Protein AF-A0A318DTI9-F1 (afdb_monomer)

Secondary structure (DSSP, 8-state):
-HHHHHHHHTSHHHHHHHHHHHHHHHHHHH-GGGGSHHHHHHHHHHHHHHHHHHHHHHHHHHTT---THHHHHHHHHHHHHHHHHHHH---HHHHHHHHHHHTHHHHHHH-

Mean predicted aligned error: 8.24 Å

pLDDT: mean 86.41, std 9.1, range [56.34, 96.56]

Sequence (111 aa):
MKTFLKRFIKQKEFSIFTILIIVAVIITMQNSVFISPSNLIDILRSNSIMGIIAFGMLLVIITGGIDVSVGAMTAMVTVIIGSYMARFGGNLLTVFLLASLSGTPLYKKIR

Radius of gyration: 20.22 Å; Cα contacts (8 Å, |Δi|>4): 45; chains: 1; bounding box: 52×41×36 Å

Structure (mmCIF, N/CA/C/O backbone):
data_AF-A0A318DTI9-F1
#
_entry.id   AF-A0A318DTI9-F1
#
loop_
_atom_site.group_PDB
_atom_site.id
_atom_site.type_symbol
_atom_site.label_atom_id
_atom_site.label_alt_id
_atom_site.label_comp_id
_atom_site.label_asym_id
_atom_site.label_entity_id
_atom_site.label_seq_id
_atom_site.pdbx_PDB_ins_code
_atom_site.Cartn_x
_atom_site.Cartn_y
_atom_site.Cartn_z
_atom_site.occupancy
_atom_site.B_iso_or_equiv
_atom_site.auth_seq_id
_atom_site.auth_comp_id
_atom_site.auth_asym_id
_atom_site.auth_atom_id
_atom_site.pdbx_PDB_model_num
ATOM 1 N N . MET A 1 1 ? -30.763 15.499 18.011 1.00 56.34 1 MET A N 1
ATOM 2 C CA . MET A 1 1 ? -29.871 15.754 16.851 1.00 56.34 1 MET A CA 1
ATOM 3 C C . MET A 1 1 ? -28.543 16.427 17.232 1.00 56.34 1 MET A C 1
ATOM 5 O O . MET A 1 1 ? -27.497 15.831 17.012 1.00 56.34 1 MET A O 1
ATOM 9 N N . LYS A 1 2 ? -28.542 17.625 17.850 1.00 57.53 2 LYS A N 1
ATOM 10 C CA . LYS A 1 2 ? -27.308 18.396 18.150 1.00 57.53 2 LYS A CA 1
ATOM 11 C C . LYS A 1 2 ? -26.307 17.676 19.077 1.00 57.53 2 LYS A C 1
ATOM 13 O O . LYS A 1 2 ? -25.101 17.848 18.929 1.00 57.53 2 LYS A O 1
ATOM 18 N N . THR A 1 3 ? -26.787 16.844 19.999 1.00 65.69 3 THR A N 1
ATOM 19 C CA . THR A 1 3 ? -25.957 16.067 20.942 1.00 65.69 3 THR A CA 1
ATOM 20 C C . THR A 1 3 ? -25.202 14.920 20.266 1.00 65.69 3 THR A C 1
ATOM 22 O O . THR A 1 3 ? -24.059 14.649 20.618 1.00 65.69 3 THR A O 1
ATOM 25 N N . PHE A 1 4 ? -25.809 14.288 19.258 1.00 69.56 4 PHE A N 1
ATOM 26 C CA . PHE A 1 4 ? -25.194 13.194 18.499 1.00 69.56 4 PHE A CA 1
ATOM 27 C C . PHE A 1 4 ? -24.073 13.718 17.591 1.00 69.56 4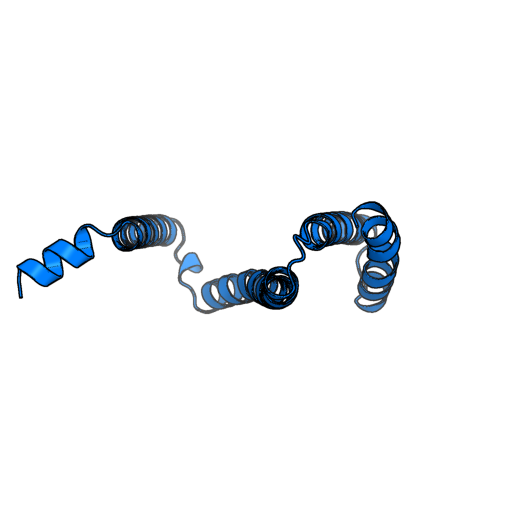 PHE A C 1
ATOM 29 O O . PHE A 1 4 ? -22.982 13.155 17.570 1.00 69.56 4 PHE A O 1
ATOM 36 N N . LEU A 1 5 ? -24.305 14.869 16.944 1.00 71.56 5 LEU A N 1
ATOM 37 C CA . LEU A 1 5 ? -23.310 15.569 16.125 1.00 71.56 5 LEU A CA 1
ATOM 38 C C . LEU A 1 5 ? -22.094 16.014 16.955 1.00 71.56 5 LEU A C 1
ATOM 40 O O . LEU A 1 5 ? -20.955 15.762 16.578 1.00 71.56 5 LEU A O 1
ATOM 44 N N . LYS A 1 6 ? -22.327 16.602 18.139 1.00 69.38 6 LYS A N 1
ATOM 45 C CA . LYS A 1 6 ? -21.248 16.987 19.069 1.00 69.38 6 LYS A CA 1
ATOM 46 C C . LYS A 1 6 ? -20.428 15.789 19.557 1.00 69.38 6 LYS A C 1
ATOM 48 O O . LYS A 1 6 ? -19.235 15.939 19.803 1.00 69.38 6 LYS A O 1
ATOM 53 N N . ARG A 1 7 ? -21.051 14.614 19.699 1.00 70.81 7 ARG A N 1
ATOM 54 C CA . ARG A 1 7 ? -20.361 13.376 20.089 1.00 70.81 7 ARG A CA 1
ATOM 55 C C . ARG A 1 7 ? -19.502 12.820 18.953 1.00 70.81 7 ARG A C 1
ATOM 57 O O . ARG A 1 7 ? -18.397 12.370 19.222 1.00 70.81 7 ARG A O 1
ATOM 64 N N . PHE A 1 8 ? -19.980 12.904 17.713 1.00 70.50 8 PHE A N 1
ATOM 65 C CA . PHE A 1 8 ? -19.217 12.522 16.520 1.00 70.50 8 PHE A CA 1
ATOM 66 C C . PHE A 1 8 ? -17.981 13.408 16.320 1.00 70.50 8 PHE A C 1
ATOM 68 O O . PHE A 1 8 ? -16.882 12.898 16.140 1.00 70.50 8 PHE A O 1
ATOM 75 N N . ILE A 1 9 ? -18.140 14.728 16.458 1.00 76.44 9 ILE A N 1
ATOM 76 C CA . ILE A 1 9 ? -17.054 15.706 16.277 1.00 76.44 9 ILE A CA 1
ATOM 77 C C . ILE A 1 9 ? -15.962 15.581 17.356 1.00 76.44 9 ILE A C 1
ATOM 79 O O . ILE A 1 9 ? -14.807 15.910 17.107 1.00 76.44 9 ILE A O 1
ATOM 83 N N . LYS A 1 10 ? -16.299 15.082 18.555 1.00 79.94 10 LYS A N 1
ATOM 84 C CA . LYS A 1 10 ? -15.330 14.855 19.643 1.00 79.94 10 LYS A CA 1
ATOM 85 C C . LYS A 1 10 ? -14.487 13.583 19.484 1.00 79.94 10 LYS A C 1
ATOM 87 O O . LYS A 1 10 ? -13.587 13.371 20.296 1.00 79.94 10 LYS A O 1
ATOM 92 N N . GLN A 1 11 ? -14.771 12.725 18.506 1.00 87.81 11 GLN A N 1
ATOM 93 C CA . GLN A 1 11 ? -13.986 11.509 18.307 1.00 87.81 11 GLN A CA 1
ATOM 94 C C . GLN A 1 11 ? -12.661 11.817 17.607 1.00 87.81 11 GLN A C 1
ATOM 96 O O . GLN A 1 11 ? -12.615 12.612 16.669 1.00 87.81 11 GLN A O 1
ATOM 101 N N . LYS A 1 12 ? -11.584 11.141 18.027 1.00 85.94 12 LYS A N 1
ATOM 102 C CA . LYS A 1 12 ? -10.251 11.300 17.418 1.00 85.94 12 LYS A CA 1
ATOM 103 C C . LYS A 1 12 ? -10.266 10.991 15.918 1.00 85.94 12 LYS A C 1
ATOM 105 O O . LYS A 1 12 ? -9.584 11.661 15.151 1.00 85.94 12 LYS A O 1
ATOM 110 N N . GLU A 1 13 ? -11.086 10.028 15.506 1.00 89.12 13 GLU A N 1
ATOM 111 C CA . GLU A 1 13 ? -11.273 9.646 14.102 1.00 89.12 13 GLU A CA 1
ATOM 112 C C . GLU A 1 13 ? -11.782 10.811 13.251 1.00 89.12 13 GLU A C 1
ATOM 114 O O . GLU A 1 13 ? -11.280 11.041 12.154 1.00 89.12 13 GLU A O 1
ATOM 119 N N . PHE A 1 14 ? -12.715 11.607 13.783 1.00 89.06 14 PHE A N 1
ATOM 120 C CA . PHE A 1 14 ? -13.237 12.777 13.084 1.00 89.06 14 PHE A CA 1
ATOM 121 C C . PHE A 1 14 ? -12.161 13.855 12.910 1.00 89.06 14 PHE A C 1
ATOM 123 O O . PHE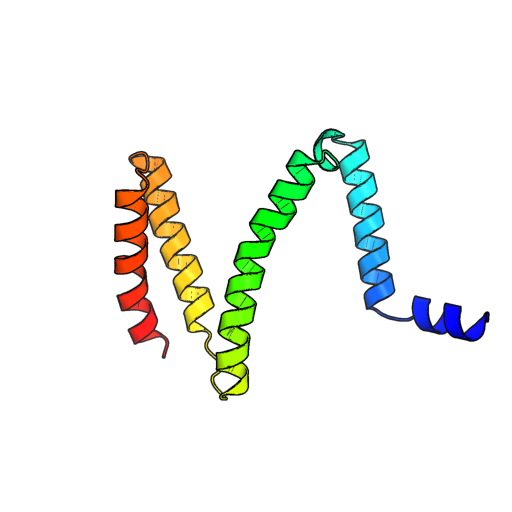 A 1 14 ? -12.066 14.471 11.848 1.00 89.06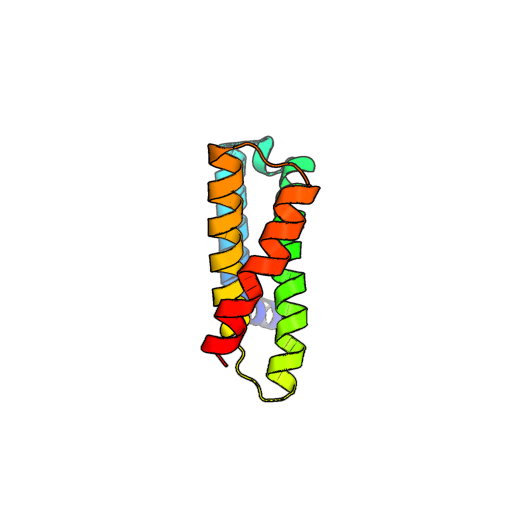 14 PHE A O 1
ATOM 130 N N . SER A 1 15 ? -11.307 14.059 13.920 1.00 89.56 15 SER A N 1
ATOM 131 C CA . SER A 1 15 ? -10.165 14.974 13.813 1.00 89.56 15 SER A CA 1
ATOM 132 C C . SER A 1 15 ? -9.161 14.513 12.754 1.00 89.56 15 SER A C 1
ATOM 134 O O . SER A 1 15 ? -8.743 15.321 11.930 1.00 89.56 15 SER A O 1
ATOM 136 N N . ILE A 1 16 ? -8.819 13.221 12.729 1.00 93.50 16 ILE A N 1
ATOM 137 C CA . ILE A 1 16 ? -7.907 12.648 11.726 1.00 93.50 16 ILE A CA 1
ATOM 138 C C . ILE A 1 16 ? -8.503 12.778 10.323 1.00 93.50 16 ILE A C 1
ATOM 140 O O . ILE A 1 16 ? -7.820 13.232 9.408 1.00 93.50 16 ILE A O 1
ATOM 144 N N . PHE A 1 17 ? -9.785 12.447 10.158 1.00 92.44 17 PHE A N 1
ATOM 145 C CA . PHE A 1 17 ? -10.481 12.584 8.882 1.00 92.44 17 PHE A CA 1
ATOM 146 C C . PHE A 1 17 ? -10.492 14.038 8.396 1.00 92.44 17 PHE A C 1
ATOM 148 O O . PHE A 1 17 ? -10.199 14.309 7.235 1.00 92.44 17 PHE A O 1
ATOM 155 N N . THR A 1 18 ? -10.749 14.988 9.297 1.00 93.00 18 THR A N 1
ATOM 156 C CA . THR A 1 18 ? -10.724 16.420 8.970 1.00 93.00 18 THR A CA 1
ATOM 157 C C . THR A 1 18 ? -9.337 16.858 8.495 1.00 93.00 18 THR A C 1
ATOM 159 O O . THR A 1 18 ? -9.227 17.533 7.474 1.00 93.00 18 THR A O 1
ATOM 162 N N . ILE A 1 19 ? -8.272 16.439 9.188 1.00 94.56 19 ILE A N 1
ATOM 163 C CA . ILE A 1 19 ? -6.887 16.734 8.788 1.00 94.56 19 ILE A CA 1
ATOM 164 C C . ILE A 1 19 ? -6.578 16.127 7.415 1.00 94.56 19 ILE A C 1
ATOM 166 O O . ILE A 1 19 ? -5.993 16.804 6.572 1.00 94.56 19 ILE A O 1
ATOM 170 N N . LEU A 1 20 ? -7.005 14.888 7.162 1.00 93.69 20 LEU A N 1
ATOM 171 C CA . LEU A 1 20 ? -6.808 14.215 5.879 1.00 93.69 20 LEU A CA 1
ATOM 172 C C . LEU A 1 20 ? -7.450 15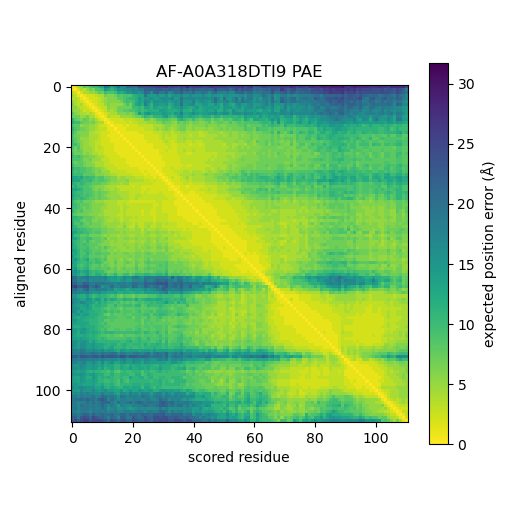.000 4.731 1.00 93.69 20 LEU A C 1
ATOM 174 O O . LEU A 1 20 ? -6.798 15.220 3.713 1.00 93.69 20 LEU A O 1
ATOM 178 N N . ILE A 1 21 ? -8.687 15.476 4.907 1.00 95.12 21 ILE A N 1
ATOM 179 C CA . ILE A 1 21 ? -9.371 16.305 3.905 1.00 95.12 21 ILE A CA 1
ATOM 180 C C . ILE A 1 21 ? -8.621 17.619 3.667 1.00 95.12 21 ILE A C 1
ATOM 182 O O . ILE A 1 21 ? -8.413 17.995 2.517 1.00 95.12 21 ILE A O 1
ATOM 186 N N . ILE A 1 22 ? -8.172 18.298 4.727 1.00 96.19 22 ILE A N 1
ATOM 187 C CA . ILE A 1 22 ? -7.411 19.551 4.601 1.00 96.19 22 ILE A CA 1
ATOM 188 C C . ILE A 1 22 ? -6.135 19.325 3.784 1.00 96.19 22 ILE A C 1
ATOM 190 O O . ILE A 1 22 ? -5.870 20.059 2.833 1.00 96.19 22 ILE A O 1
ATOM 194 N N . VAL A 1 23 ? -5.366 18.286 4.115 1.00 95.25 23 VAL A N 1
ATOM 195 C CA . VAL A 1 23 ? -4.131 17.947 3.398 1.00 95.25 23 VAL A CA 1
ATOM 196 C C . VAL A 1 23 ? -4.429 17.576 1.944 1.00 95.25 23 VAL A C 1
ATOM 198 O O . VAL A 1 23 ? -3.755 18.073 1.045 1.00 95.25 23 VAL A O 1
ATOM 201 N N . ALA A 1 24 ? -5.466 16.775 1.689 1.00 93.94 24 ALA A N 1
ATOM 202 C CA . ALA A 1 24 ? -5.873 16.405 0.336 1.00 93.94 24 ALA A CA 1
ATOM 203 C C . ALA A 1 24 ? -6.231 17.632 -0.519 1.00 93.94 24 ALA A C 1
ATOM 205 O O . ALA A 1 24 ? -5.812 17.715 -1.673 1.00 93.94 24 ALA A O 1
ATOM 206 N N . VAL A 1 25 ? -6.948 18.612 0.044 1.00 95.31 25 VAL A N 1
ATOM 207 C CA . VAL A 1 25 ? -7.280 19.870 -0.647 1.00 95.31 25 VAL A CA 1
ATOM 208 C C . VAL A 1 25 ? -6.016 20.669 -0.958 1.00 95.31 25 VAL A C 1
ATOM 210 O O . VAL A 1 25 ? -5.823 21.061 -2.106 1.00 95.31 25 VAL A O 1
ATOM 213 N N . ILE A 1 26 ? -5.129 20.862 0.023 1.00 96.56 26 ILE A N 1
ATOM 214 C CA . ILE A 1 26 ? -3.875 21.612 -0.165 1.00 96.56 26 ILE A CA 1
ATOM 215 C C . ILE A 1 26 ? -3.023 20.980 -1.273 1.00 96.56 26 ILE A C 1
ATOM 217 O O . ILE A 1 26 ? -2.530 21.689 -2.149 1.00 96.56 26 ILE A O 1
ATOM 221 N N . ILE A 1 27 ? -2.876 19.653 -1.268 1.00 94.25 27 ILE A N 1
ATOM 222 C CA . ILE A 1 27 ? -2.099 18.941 -2.289 1.00 94.25 27 ILE A CA 1
ATOM 223 C C . ILE A 1 27 ? -2.776 19.052 -3.659 1.00 94.25 27 ILE A C 1
ATOM 225 O O . ILE A 1 27 ? -2.094 19.304 -4.647 1.00 94.25 27 ILE A O 1
ATOM 229 N N . THR A 1 28 ? -4.106 18.939 -3.727 1.00 94.75 28 THR A N 1
ATOM 230 C CA . THR A 1 28 ? -4.856 19.091 -4.987 1.00 94.75 28 THR A CA 1
ATOM 231 C C . THR A 1 28 ? -4.685 20.488 -5.584 1.00 94.75 28 THR A C 1
ATOM 233 O O . THR A 1 28 ? -4.563 20.625 -6.799 1.00 94.75 28 THR A O 1
ATOM 236 N N . MET A 1 29 ? -4.635 21.529 -4.745 1.00 94.81 29 MET A N 1
ATOM 237 C CA . MET A 1 29 ? -4.386 22.903 -5.195 1.00 94.81 29 MET A CA 1
ATOM 238 C C . MET A 1 29 ? -2.981 23.085 -5.778 1.00 94.81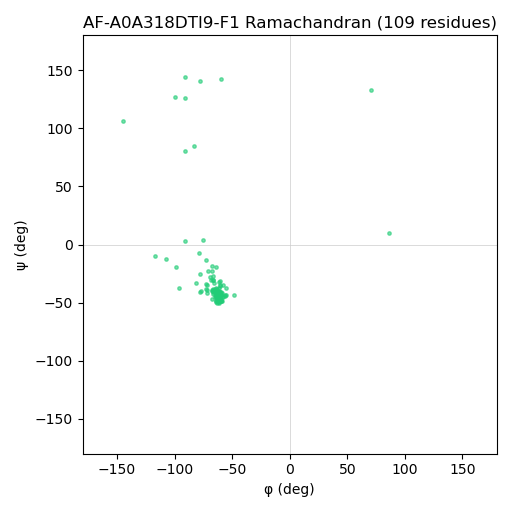 29 MET A C 1
ATOM 240 O O . MET A 1 29 ? -2.807 23.881 -6.696 1.00 94.81 29 MET A O 1
ATOM 244 N N . GLN A 1 30 ? -1.983 22.363 -5.261 1.00 95.31 30 GLN A N 1
ATOM 245 C CA . GLN A 1 30 ? -0.612 22.408 -5.779 1.00 95.31 30 GLN A CA 1
ATOM 246 C C . GLN A 1 30 ? -0.424 21.522 -7.015 1.00 95.31 30 GLN A C 1
ATOM 248 O O . GLN A 1 30 ? 0.363 21.851 -7.899 1.00 95.31 30 GLN A O 1
ATOM 253 N N . ASN A 1 31 ? -1.135 20.395 -7.084 1.00 92.75 31 ASN A N 1
ATOM 254 C CA . ASN A 1 31 ? -1.055 19.451 -8.184 1.00 92.75 31 ASN A CA 1
ATOM 255 C C . ASN A 1 31 ? -2.424 18.814 -8.460 1.00 92.75 31 ASN A C 1
ATOM 257 O O . ASN A 1 31 ? -2.869 17.912 -7.746 1.00 92.75 31 ASN A O 1
ATOM 261 N N . SER A 1 32 ? -3.060 19.228 -9.558 1.00 89.38 32 SER A N 1
ATOM 262 C CA . SER A 1 32 ? -4.360 18.704 -9.991 1.00 89.38 32 SER A CA 1
ATOM 263 C C . SER A 1 32 ? -4.331 17.214 -10.354 1.00 89.38 32 SER A C 1
ATOM 265 O O . SER A 1 32 ? -5.370 16.555 -10.313 1.00 89.38 32 SER A O 1
ATOM 267 N N . VAL A 1 33 ? -3.151 16.645 -10.639 1.00 92.00 33 VAL A N 1
ATOM 268 C CA . VAL A 1 33 ? -2.975 15.206 -10.895 1.00 92.00 33 VAL A CA 1
ATOM 269 C C . VAL A 1 33 ? -3.235 14.380 -9.633 1.00 92.00 33 VAL A C 1
ATOM 271 O O . VAL A 1 33 ? -3.616 13.217 -9.744 1.00 92.00 33 VAL A O 1
ATOM 274 N N . PHE A 1 34 ? -3.120 14.963 -8.434 1.00 92.3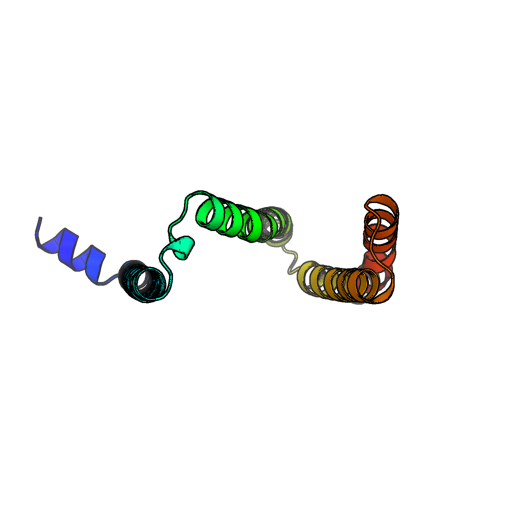1 34 PHE A N 1
ATOM 275 C CA . PHE A 1 34 ? -3.338 14.244 -7.176 1.00 92.31 34 PHE A CA 1
ATOM 276 C C . PHE A 1 34 ? -4.720 13.574 -7.097 1.00 92.31 34 PHE A C 1
ATOM 278 O O . PHE A 1 34 ? -4.816 12.412 -6.701 1.00 92.31 34 PHE A O 1
ATOM 285 N N . ILE A 1 35 ? -5.779 14.272 -7.516 1.00 94.12 35 ILE A N 1
ATOM 286 C CA . ILE A 1 35 ? -7.156 13.751 -7.487 1.00 94.12 35 ILE A CA 1
ATOM 287 C C . ILE A 1 35 ? -7.556 13.033 -8.785 1.00 94.12 35 ILE A C 1
ATOM 289 O O . ILE A 1 35 ? -8.699 12.601 -8.936 1.00 94.12 35 ILE A O 1
ATOM 293 N N . SER A 1 36 ? -6.632 12.898 -9.742 1.00 95.50 36 SER A N 1
ATOM 294 C CA . SER A 1 36 ? -6.911 12.156 -10.971 1.00 95.50 36 SER A CA 1
ATOM 295 C C . SER A 1 36 ? -7.280 10.699 -10.646 1.00 95.50 36 SER A C 1
ATOM 297 O O . SER A 1 36 ? -6.678 10.100 -9.748 1.00 95.50 36 SER A O 1
ATOM 299 N N . PRO A 1 37 ? -8.234 10.086 -11.373 1.00 93.75 37 PRO A N 1
ATOM 300 C CA . PRO A 1 37 ? -8.636 8.704 -11.120 1.00 93.75 37 PRO A CA 1
ATOM 301 C C . PRO A 1 37 ? -7.465 7.718 -11.165 1.00 93.75 37 PRO A C 1
ATOM 303 O O . PRO A 1 37 ? -7.409 6.804 -10.350 1.00 93.75 37 PRO A O 1
ATOM 306 N N . SER A 1 38 ? -6.502 7.926 -12.068 1.00 94.62 38 SER A N 1
ATOM 307 C CA . SER A 1 38 ? -5.284 7.117 -12.154 1.00 94.62 38 SER A CA 1
ATOM 308 C C . SER A 1 38 ? -4.454 7.202 -10.877 1.00 94.62 38 SER A C 1
ATOM 310 O O . SER A 1 38 ? -4.132 6.169 -10.300 1.00 94.62 38 SER A O 1
ATOM 312 N N . ASN A 1 39 ? -4.187 8.413 -10.379 1.00 93.75 39 ASN A N 1
ATOM 313 C CA . ASN A 1 39 ? -3.396 8.589 -9.164 1.00 93.75 39 ASN A CA 1
ATOM 314 C C . ASN A 1 39 ? -4.121 8.039 -7.927 1.00 93.75 39 ASN A C 1
ATOM 316 O O . ASN A 1 39 ? -3.500 7.405 -7.077 1.00 93.75 39 ASN A O 1
ATOM 320 N N . LEU A 1 40 ? -5.444 8.212 -7.838 1.00 93.69 40 LEU A N 1
ATOM 321 C CA . LEU A 1 40 ? -6.241 7.616 -6.762 1.00 93.69 40 LEU A CA 1
ATOM 322 C C . LEU A 1 40 ? -6.196 6.082 -6.804 1.00 93.69 40 LEU A C 1
ATOM 324 O O . LEU A 1 40 ? -6.011 5.447 -5.766 1.00 93.69 40 LEU A O 1
ATOM 328 N N . ILE A 1 41 ? -6.315 5.480 -7.991 1.00 95.81 41 ILE A N 1
ATOM 329 C CA . ILE A 1 41 ? -6.181 4.029 -8.172 1.00 95.81 41 ILE A CA 1
ATOM 330 C C . ILE A 1 41 ? -4.775 3.563 -7.792 1.00 95.81 41 ILE A C 1
ATOM 332 O O . ILE A 1 41 ? -4.643 2.533 -7.134 1.00 95.81 41 ILE A O 1
ATOM 336 N N . ASP A 1 42 ? -3.730 4.305 -8.152 1.00 94.19 42 ASP A N 1
ATOM 337 C CA . ASP A 1 42 ? -2.351 3.945 -7.823 1.00 94.19 42 ASP A CA 1
ATOM 338 C C . ASP A 1 42 ? -2.079 4.034 -6.314 1.00 94.19 42 ASP A C 1
ATOM 340 O O . ASP A 1 42 ? -1.471 3.123 -5.743 1.00 94.19 42 ASP A O 1
ATOM 344 N N . ILE A 1 43 ? -2.616 5.055 -5.633 1.00 92.81 43 ILE A N 1
ATOM 345 C CA . ILE A 1 43 ? -2.589 5.157 -4.166 1.00 92.81 43 ILE A CA 1
ATOM 346 C C . ILE A 1 43 ? -3.298 3.952 -3.540 1.00 92.81 43 ILE A C 1
ATOM 348 O O . ILE A 1 43 ? -2.744 3.306 -2.646 1.00 92.81 43 ILE A O 1
ATOM 352 N N . LEU A 1 44 ? -4.504 3.615 -4.004 1.00 93.44 44 LEU A N 1
ATOM 353 C CA . LEU A 1 44 ? -5.261 2.474 -3.483 1.00 93.44 44 LEU A CA 1
ATOM 354 C C . LEU A 1 44 ? -4.542 1.145 -3.745 1.00 93.44 44 LEU A C 1
ATOM 356 O O . LEU A 1 44 ? -4.469 0.306 -2.848 1.00 93.44 44 LEU A O 1
ATOM 360 N N . ARG A 1 45 ? -3.958 0.957 -4.933 1.00 93.69 45 ARG A N 1
ATOM 361 C CA . ARG A 1 45 ? -3.192 -0.244 -5.294 1.00 93.69 45 ARG A CA 1
ATOM 362 C C . ARG A 1 45 ? -1.958 -0.401 -4.408 1.00 93.69 45 ARG A C 1
ATOM 364 O O . ARG A 1 45 ? -1.720 -1.493 -3.900 1.00 93.69 45 ARG A O 1
ATOM 371 N N . SER A 1 46 ? -1.216 0.681 -4.176 1.00 90.25 46 SER A N 1
ATOM 372 C CA . SER A 1 46 ? -0.047 0.685 -3.289 1.00 90.25 46 SER A CA 1
ATOM 373 C C . SER A 1 46 ? -0.423 0.304 -1.850 1.00 90.25 46 SER A C 1
ATOM 375 O O . SER A 1 46 ? 0.181 -0.588 -1.254 1.00 90.25 46 SER A O 1
ATOM 377 N N . ASN A 1 47 ? -1.502 0.888 -1.317 1.00 92.62 47 ASN A N 1
ATOM 378 C CA . ASN A 1 47 ? -1.994 0.564 0.026 1.00 92.62 47 ASN A CA 1
ATOM 379 C C . ASN A 1 47 ? -2.601 -0.846 0.128 1.00 92.62 47 ASN A C 1
ATOM 381 O O . ASN A 1 47 ? -2.546 -1.462 1.192 1.00 92.62 47 ASN A O 1
ATOM 385 N N . SER A 1 48 ? -3.138 -1.392 -0.967 1.00 93.88 48 SER A N 1
ATOM 386 C CA . SER A 1 48 ? -3.706 -2.747 -0.990 1.00 93.88 48 SER A CA 1
ATOM 387 C C . SER A 1 48 ? -2.666 -3.812 -0.639 1.00 93.88 48 SER A C 1
ATOM 389 O O . SER A 1 48 ? -3.001 -4.775 0.043 1.00 93.88 48 SER A O 1
ATOM 391 N N . ILE A 1 49 ? -1.400 -3.622 -1.032 1.00 88.81 49 ILE A N 1
ATOM 392 C CA . ILE A 1 49 ? -0.300 -4.537 -0.681 1.00 88.81 49 ILE A CA 1
ATOM 393 C C . ILE A 1 49 ? -0.136 -4.610 0.842 1.00 88.81 49 ILE A C 1
ATOM 395 O O . ILE A 1 49 ? -0.126 -5.700 1.413 1.00 88.81 49 ILE A O 1
ATOM 399 N N . MET A 1 50 ? -0.082 -3.454 1.513 1.00 88.88 50 MET A N 1
ATOM 400 C CA . MET A 1 50 ? -0.013 -3.388 2.978 1.00 88.88 50 MET A CA 1
ATOM 401 C C . MET A 1 50 ? -1.261 -3.983 3.637 1.00 88.88 50 MET A C 1
ATOM 403 O O . MET A 1 50 ? -1.146 -4.686 4.638 1.00 88.88 50 MET A O 1
ATOM 407 N N . GLY A 1 51 ? -2.443 -3.760 3.055 1.00 90.50 51 GLY A N 1
ATOM 408 C CA . GLY A 1 51 ? -3.694 -4.359 3.521 1.00 90.50 51 GLY A CA 1
ATOM 409 C C . GLY A 1 51 ? -3.667 -5.889 3.487 1.00 90.50 51 GLY A C 1
ATOM 410 O O . GLY A 1 51 ? -3.988 -6.528 4.485 1.00 90.50 51 GLY A O 1
ATOM 411 N N . ILE A 1 52 ? -3.225 -6.488 2.376 1.00 90.62 52 ILE A N 1
ATOM 412 C CA . ILE A 1 52 ? -3.099 -7.948 2.228 1.00 90.62 52 ILE A CA 1
ATOM 413 C C . ILE A 1 52 ? -2.129 -8.521 3.271 1.00 90.62 52 ILE A C 1
ATOM 415 O O . ILE A 1 52 ? -2.437 -9.525 3.915 1.00 90.62 52 ILE A O 1
ATOM 419 N N . ILE A 1 53 ? -0.984 -7.863 3.485 1.00 87.62 53 ILE A N 1
ATOM 420 C CA . ILE A 1 53 ? -0.008 -8.270 4.507 1.00 87.62 53 ILE A CA 1
ATOM 421 C C . ILE A 1 53 ? -0.632 -8.189 5.909 1.00 87.62 53 ILE A C 1
ATOM 423 O O . ILE A 1 53 ? -0.503 -9.129 6.693 1.00 87.62 53 ILE A O 1
ATOM 427 N N . ALA A 1 54 ? -1.355 -7.109 6.218 1.00 88.44 54 ALA A N 1
ATOM 428 C CA . ALA A 1 54 ? -2.040 -6.938 7.498 1.00 88.44 54 ALA A CA 1
ATOM 429 C C . ALA A 1 54 ? -3.099 -8.024 7.749 1.00 88.44 54 ALA A C 1
ATOM 431 O O . ALA A 1 54 ? -3.180 -8.541 8.861 1.00 88.44 54 ALA A O 1
ATOM 432 N N . PHE A 1 55 ? -3.859 -8.428 6.725 1.00 90.25 55 PHE A N 1
ATOM 433 C CA . PHE A 1 55 ? -4.793 -9.555 6.827 1.00 90.25 55 PHE A CA 1
ATOM 434 C C . PHE A 1 55 ? -4.081 -10.880 7.134 1.00 90.25 55 PHE A C 1
ATOM 436 O O . PHE A 1 55 ? -4.562 -11.648 7.965 1.00 90.25 55 PHE A O 1
ATOM 443 N N . GLY A 1 56 ? -2.922 -11.139 6.518 1.00 87.38 56 GLY A N 1
ATOM 444 C CA . GLY A 1 56 ? -2.100 -12.308 6.844 1.00 87.38 56 GLY A CA 1
ATOM 445 C C . GLY A 1 56 ? -1.600 -12.288 8.293 1.00 87.38 56 GLY A C 1
ATOM 446 O O . GLY A 1 56 ? -1.736 -13.279 9.009 1.00 87.38 56 GLY A O 1
ATOM 447 N N . MET A 1 57 ? -1.092 -11.141 8.756 1.00 87.50 57 MET A N 1
ATOM 448 C CA . MET A 1 57 ? -0.615 -10.965 10.136 1.00 87.50 57 MET A CA 1
ATOM 449 C C . MET A 1 57 ? -1.741 -11.042 11.176 1.00 87.50 57 MET A C 1
ATOM 451 O O . MET A 1 57 ? -1.505 -11.512 12.286 1.00 87.50 57 MET A O 1
ATOM 455 N N . LEU A 1 58 ? -2.967 -10.635 10.830 1.00 90.56 58 LEU A N 1
ATOM 456 C CA . LEU A 1 58 ? -4.124 -10.717 11.724 1.00 90.56 58 LEU A CA 1
ATOM 457 C C . LEU A 1 58 ? -4.361 -12.151 12.218 1.00 90.56 58 LEU A C 1
ATOM 459 O O . LEU A 1 58 ? -4.562 -12.353 13.413 1.00 90.56 58 LEU A O 1
ATOM 463 N N . LEU A 1 59 ? -4.290 -13.148 11.327 1.00 87.75 59 LEU A N 1
ATOM 464 C CA . LEU A 1 59 ? -4.441 -14.559 11.703 1.00 87.75 59 LEU A CA 1
ATOM 465 C C . LEU A 1 59 ? -3.347 -15.002 12.683 1.00 87.75 59 LEU A C 1
ATOM 467 O O . LEU A 1 59 ? -3.640 -15.684 13.661 1.00 87.75 59 LEU A O 1
ATOM 471 N N . VAL A 1 60 ? -2.106 -14.561 12.461 1.00 85.75 60 VAL A N 1
ATOM 472 C CA . VAL A 1 60 ? -0.967 -14.889 13.329 1.00 85.75 60 VAL A CA 1
ATOM 473 C C . VAL A 1 60 ? -1.146 -14.296 14.731 1.00 85.75 60 VAL A C 1
ATOM 475 O O . VAL A 1 60 ? -0.979 -15.004 15.727 1.00 85.75 60 VAL A O 1
ATOM 478 N N . ILE A 1 61 ? -1.589 -13.037 14.810 1.00 88.69 61 ILE A N 1
ATOM 479 C CA . ILE A 1 61 ? -1.891 -12.353 16.076 1.00 88.69 61 ILE A CA 1
ATOM 480 C C . ILE A 1 61 ? -3.028 -13.057 16.822 1.00 88.69 61 ILE A C 1
ATOM 482 O O . ILE A 1 61 ? -2.911 -13.295 18.023 1.00 88.69 61 ILE A O 1
ATOM 486 N N . ILE A 1 62 ? -4.104 -13.443 16.126 1.00 90.31 62 ILE A N 1
ATOM 487 C CA . ILE A 1 62 ? -5.233 -14.171 16.732 1.00 90.31 62 ILE A CA 1
ATOM 488 C C . ILE A 1 62 ? -4.775 -15.517 17.312 1.00 90.31 62 ILE A C 1
ATOM 490 O O . ILE A 1 62 ? -5.247 -15.913 18.375 1.00 90.31 62 ILE A O 1
ATOM 494 N N . THR A 1 63 ? -3.819 -16.199 16.671 1.00 87.81 63 THR A N 1
ATOM 495 C CA . THR A 1 63 ? -3.228 -17.446 17.195 1.00 87.81 63 THR A CA 1
ATOM 496 C C . THR A 1 63 ? -2.243 -17.245 18.358 1.00 87.81 63 THR A C 1
ATOM 498 O O . THR A 1 63 ? -1.663 -18.216 18.836 1.00 87.81 63 THR A O 1
ATOM 501 N N . GLY A 1 64 ? -2.058 -16.011 18.843 1.00 81.44 64 GLY A N 1
ATOM 502 C CA . GLY A 1 64 ? -1.172 -15.683 19.966 1.00 81.44 64 GLY A CA 1
ATOM 503 C C . GLY A 1 64 ? 0.290 -15.440 19.576 1.00 81.44 64 GLY A C 1
ATOM 504 O O . GLY A 1 64 ? 1.146 -15.338 20.452 1.00 81.44 64 GLY A O 1
ATOM 505 N N . GLY A 1 65 ? 0.594 -15.342 18.279 1.00 77.38 65 GLY A N 1
ATOM 506 C CA . GLY A 1 65 ? 1.925 -15.008 17.782 1.00 77.38 65 GLY A CA 1
ATOM 507 C C . GLY A 1 65 ? 2.096 -13.502 17.583 1.00 77.38 65 GLY A C 1
ATO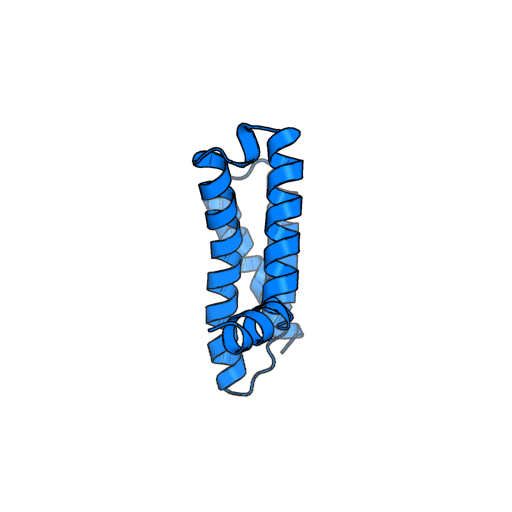M 508 O O . GLY A 1 65 ? 1.330 -12.879 16.854 1.00 77.38 65 GLY A O 1
ATOM 509 N N . ILE A 1 66 ? 3.134 -12.905 18.172 1.00 71.31 66 ILE A N 1
ATOM 510 C CA . ILE A 1 66 ? 3.570 -11.543 17.827 1.00 71.31 66 ILE A CA 1
ATOM 511 C C . ILE A 1 66 ? 4.621 -11.676 16.721 1.00 71.31 66 ILE A C 1
ATOM 513 O O . ILE A 1 66 ? 5.821 -11.697 16.983 1.00 71.31 66 ILE A O 1
ATOM 517 N N . ASP A 1 67 ? 4.171 -11.856 15.480 1.00 74.75 67 ASP A N 1
ATOM 518 C CA . ASP A 1 67 ? 5.078 -12.082 14.352 1.00 74.75 67 ASP A CA 1
ATOM 519 C C . ASP A 1 67 ? 5.631 -10.763 13.795 1.00 74.75 67 ASP A C 1
ATOM 521 O O . ASP A 1 67 ? 5.130 -10.184 12.831 1.00 74.75 67 ASP A O 1
ATOM 525 N N . VAL A 1 68 ? 6.706 -10.289 14.428 1.00 74.50 68 VAL A N 1
ATOM 526 C CA . VAL A 1 68 ? 7.494 -9.130 13.971 1.00 74.50 68 VAL A CA 1
ATOM 527 C C . VAL A 1 68 ? 8.340 -9.480 12.730 1.00 74.50 68 VAL A C 1
ATOM 529 O O . VAL A 1 68 ? 8.838 -8.588 12.037 1.00 74.50 68 VAL A O 1
ATOM 532 N N . SER A 1 69 ? 8.490 -10.770 12.398 1.00 80.25 69 SER A N 1
ATOM 533 C CA . SER A 1 69 ? 9.360 -11.228 11.310 1.00 80.25 69 SER A CA 1
ATOM 534 C C . SER A 1 69 ? 8.844 -10.825 9.928 1.00 80.25 69 SER A C 1
ATOM 536 O O . SER A 1 69 ? 9.654 -10.518 9.053 1.00 80.25 69 SER A O 1
ATOM 538 N N . VAL A 1 70 ? 7.523 -10.707 9.741 1.00 81.81 70 VAL A N 1
ATOM 539 C CA . VAL A 1 70 ? 6.907 -10.270 8.472 1.00 81.81 70 VAL A CA 1
ATOM 540 C C . VAL A 1 70 ? 7.348 -8.850 8.095 1.00 81.81 70 VAL A C 1
ATOM 542 O O . VAL A 1 70 ? 7.687 -8.585 6.939 1.00 81.81 70 VAL A O 1
ATOM 545 N N . GLY A 1 71 ? 7.428 -7.935 9.065 1.00 81.75 71 GLY A N 1
ATOM 546 C CA . GLY A 1 71 ? 7.909 -6.567 8.837 1.00 81.75 71 GLY A CA 1
ATOM 547 C C . GLY A 1 71 ? 9.386 -6.520 8.433 1.00 81.75 71 GLY A C 1
ATOM 548 O O . GLY A 1 71 ? 9.758 -5.866 7.460 1.00 81.75 71 GLY A O 1
ATOM 549 N N . ALA A 1 72 ? 10.237 -7.270 9.133 1.00 82.94 72 ALA A N 1
ATOM 550 C CA . ALA A 1 72 ? 11.661 -7.340 8.810 1.00 82.94 72 ALA A CA 1
ATOM 551 C C . ALA A 1 72 ? 11.924 -8.030 7.454 1.00 82.94 72 ALA A C 1
ATOM 553 O O . ALA A 1 72 ? 12.777 -7.587 6.682 1.00 82.94 72 ALA A O 1
ATOM 554 N N . MET A 1 73 ? 11.167 -9.085 7.136 1.00 86.44 73 MET A N 1
ATOM 555 C CA . MET A 1 73 ? 11.282 -9.843 5.887 1.00 86.44 73 MET A CA 1
ATOM 556 C C . MET A 1 73 ? 10.852 -9.000 4.687 1.00 86.44 73 MET A C 1
ATOM 558 O O . MET A 1 73 ? 11.585 -8.926 3.702 1.00 86.44 73 MET A O 1
ATOM 562 N N . THR A 1 74 ? 9.715 -8.305 4.781 1.00 86.38 74 THR A N 1
ATOM 563 C CA . THR A 1 74 ? 9.251 -7.395 3.722 1.00 86.38 74 THR A CA 1
ATOM 564 C C . THR A 1 74 ? 10.248 -6.261 3.474 1.00 86.38 74 THR A C 1
ATOM 566 O O . THR A 1 74 ? 10.570 -5.991 2.316 1.00 86.38 74 THR A O 1
ATOM 569 N N . ALA A 1 75 ? 10.816 -5.653 4.523 1.00 87.69 75 ALA A N 1
ATOM 570 C CA . ALA A 1 75 ? 11.844 -4.619 4.385 1.00 87.69 75 ALA A CA 1
ATOM 571 C C . ALA A 1 75 ? 13.111 -5.140 3.682 1.00 87.69 75 ALA A C 1
ATOM 573 O O . ALA A 1 75 ? 13.575 -4.533 2.715 1.00 87.69 75 ALA A O 1
ATOM 574 N N . MET A 1 76 ? 13.647 -6.287 4.114 1.00 89.56 76 MET A N 1
ATOM 575 C CA . MET A 1 76 ? 14.845 -6.885 3.514 1.00 89.56 76 MET A CA 1
ATOM 576 C C . MET A 1 76 ? 14.632 -7.232 2.039 1.00 89.56 76 MET A C 1
ATOM 578 O O . MET A 1 76 ? 15.436 -6.847 1.189 1.00 89.56 76 MET A O 1
ATOM 582 N N . VAL A 1 77 ? 13.538 -7.931 1.728 1.00 90.31 77 VAL A N 1
ATOM 583 C CA . VAL A 1 77 ? 13.199 -8.333 0.358 1.00 90.31 77 VAL A CA 1
ATOM 584 C C . VAL A 1 77 ? 13.037 -7.097 -0.534 1.00 90.31 77 VAL A C 1
ATOM 586 O O . VAL A 1 77 ? 13.586 -7.064 -1.635 1.00 90.31 77 VAL A O 1
ATOM 589 N N . THR A 1 78 ? 12.378 -6.043 -0.040 1.00 89.94 78 THR A N 1
ATOM 590 C CA . THR A 1 78 ? 12.195 -4.783 -0.782 1.00 89.94 78 THR A CA 1
ATOM 591 C C . THR A 1 78 ? 13.529 -4.110 -1.103 1.00 89.94 78 THR A C 1
ATOM 593 O O . THR A 1 78 ? 13.744 -3.694 -2.240 1.00 89.94 78 THR A O 1
ATOM 596 N N . VAL A 1 79 ? 14.456 -4.033 -0.141 1.00 92.19 79 VAL A N 1
ATOM 597 C CA . VAL A 1 79 ? 15.778 -3.420 -0.356 1.00 92.19 79 VAL A CA 1
ATOM 598 C C . VAL A 1 79 ? 16.617 -4.229 -1.345 1.00 92.19 79 VAL A C 1
ATOM 600 O O . VAL A 1 79 ? 17.248 -3.642 -2.226 1.00 92.19 79 VAL A O 1
ATOM 603 N N . ILE A 1 80 ? 16.614 -5.562 -1.238 1.00 92.31 80 ILE A N 1
ATOM 604 C CA . ILE A 1 80 ? 17.360 -6.445 -2.148 1.00 92.31 80 ILE A CA 1
ATOM 605 C C . ILE A 1 80 ? 16.832 -6.308 -3.575 1.00 92.31 80 ILE A C 1
ATOM 607 O O . ILE A 1 80 ? 17.610 -6.059 -4.496 1.00 92.31 80 ILE A O 1
ATOM 611 N N . ILE A 1 81 ? 15.514 -6.420 -3.757 1.00 92.75 81 ILE A N 1
ATOM 612 C CA . ILE A 1 81 ? 14.880 -6.314 -5.074 1.00 92.75 81 ILE A CA 1
ATOM 613 C C . ILE A 1 81 ? 15.068 -4.912 -5.649 1.00 92.75 81 ILE A C 1
ATOM 615 O O . ILE A 1 81 ? 15.490 -4.785 -6.795 1.00 92.75 81 ILE A O 1
ATOM 619 N N . GLY A 1 82 ? 14.811 -3.863 -4.864 1.00 91.31 82 GLY A N 1
ATOM 620 C CA . GLY A 1 82 ? 14.956 -2.479 -5.314 1.00 91.31 82 GLY A CA 1
ATOM 621 C C . GLY A 1 82 ? 16.387 -2.159 -5.741 1.00 91.31 82 GLY A C 1
ATOM 622 O O . GLY A 1 82 ? 16.602 -1.586 -6.807 1.00 91.31 82 GLY A O 1
ATOM 623 N N . SER A 1 83 ? 17.378 -2.612 -4.967 1.00 92.06 83 SER A N 1
ATOM 624 C CA . SER A 1 83 ? 18.796 -2.442 -5.309 1.00 92.06 83 SER A CA 1
ATOM 625 C C . SER A 1 83 ? 19.186 -3.222 -6.565 1.00 92.06 83 SER A C 1
ATOM 627 O O . SER A 1 83 ? 19.950 -2.718 -7.388 1.00 92.06 83 SER A O 1
ATOM 629 N N . TYR A 1 84 ? 18.667 -4.442 -6.728 1.00 93.38 84 TYR A N 1
ATOM 630 C CA . TYR A 1 84 ? 18.896 -5.259 -7.917 1.00 93.38 84 TYR A CA 1
ATOM 631 C C . TYR A 1 84 ? 18.294 -4.608 -9.169 1.00 93.38 84 TYR A C 1
ATOM 633 O O . TYR A 1 84 ? 18.997 -4.418 -10.161 1.00 93.38 84 TYR A O 1
ATOM 641 N N . MET A 1 85 ? 17.027 -4.191 -9.099 1.00 93.56 85 MET A N 1
ATOM 642 C CA . MET A 1 85 ? 16.330 -3.530 -10.203 1.00 93.56 85 MET A CA 1
ATOM 643 C C . MET A 1 85 ? 17.015 -2.223 -10.611 1.00 93.56 85 MET A C 1
ATOM 645 O O . MET A 1 85 ? 17.158 -1.970 -11.804 1.00 93.56 85 MET A O 1
ATOM 649 N N . ALA A 1 86 ? 17.483 -1.430 -9.643 1.00 93.00 86 ALA A N 1
ATOM 650 C CA . ALA A 1 86 ? 18.166 -0.166 -9.908 1.00 93.00 86 ALA A CA 1
ATOM 651 C C . ALA A 1 86 ? 19.525 -0.337 -10.609 1.00 93.00 86 ALA A C 1
ATOM 653 O O . ALA A 1 86 ? 19.942 0.550 -11.348 1.00 93.00 86 ALA A O 1
ATOM 654 N N . ARG A 1 87 ? 20.232 -1.450 -10.369 1.00 91.69 87 ARG A N 1
ATOM 655 C CA . ARG A 1 87 ? 21.593 -1.676 -10.891 1.00 91.69 87 ARG A CA 1
ATOM 656 C C . ARG A 1 87 ? 21.638 -2.490 -12.177 1.00 91.69 87 ARG A C 1
ATOM 658 O O . ARG A 1 87 ? 22.491 -2.231 -13.017 1.00 91.69 87 ARG A O 1
ATOM 665 N N . PHE A 1 88 ? 20.769 -3.487 -12.308 1.00 88.44 88 PHE A N 1
ATOM 666 C CA . PHE A 1 88 ? 20.867 -4.491 -13.370 1.00 88.44 88 PHE A CA 1
ATOM 667 C C . PHE A 1 88 ? 19.679 -4.478 -14.337 1.00 88.44 88 PHE A C 1
ATOM 669 O O . PHE A 1 88 ? 19.741 -5.139 -15.370 1.00 88.44 88 PHE A O 1
ATOM 676 N N . GLY A 1 89 ? 18.610 -3.734 -14.024 1.00 81.50 89 GLY A N 1
ATOM 677 C CA . GLY A 1 89 ? 17.319 -3.896 -14.690 1.00 81.50 89 GLY A CA 1
ATOM 678 C C . GLY A 1 89 ? 16.654 -5.215 -14.272 1.00 81.50 89 GLY A C 1
ATOM 679 O O . GLY A 1 89 ? 17.287 -6.265 -14.194 1.00 81.50 89 GLY A O 1
ATOM 680 N N . GLY A 1 90 ? 15.367 -5.172 -13.924 1.00 81.25 90 GLY A N 1
ATOM 681 C CA . GLY A 1 90 ? 14.645 -6.343 -13.419 1.00 81.25 90 GLY A CA 1
ATOM 682 C C . GLY A 1 90 ? 13.795 -7.016 -14.492 1.00 81.25 90 GLY A C 1
ATOM 683 O O . GLY A 1 90 ? 12.941 -6.363 -15.084 1.00 81.25 90 GLY A O 1
ATOM 684 N N . ASN A 1 91 ? 13.963 -8.328 -14.688 1.00 88.69 91 ASN A N 1
ATOM 685 C CA . ASN A 1 91 ? 12.949 -9.163 -15.335 1.00 88.69 91 ASN A CA 1
ATOM 686 C C . ASN A 1 91 ? 12.017 -9.723 -14.245 1.00 88.69 91 ASN A C 1
ATOM 688 O O . ASN A 1 91 ? 12.472 -10.051 -13.148 1.00 88.69 91 ASN A O 1
ATOM 692 N N . LEU A 1 92 ? 10.722 -9.859 -14.541 1.00 87.31 92 LEU A N 1
ATOM 693 C CA . LEU A 1 92 ? 9.722 -10.430 -13.635 1.00 87.31 92 LEU A CA 1
ATOM 694 C C . LEU A 1 92 ? 10.192 -11.760 -13.020 1.00 87.31 92 LEU A C 1
ATOM 696 O O . LEU A 1 92 ? 10.073 -11.961 -11.814 1.00 87.31 92 LEU A O 1
ATOM 700 N N . LEU A 1 93 ? 10.786 -12.633 -13.839 1.00 90.50 93 LEU A N 1
ATOM 701 C CA . LEU A 1 93 ? 11.306 -13.931 -13.401 1.00 90.50 93 LEU A CA 1
ATOM 702 C C . LEU A 1 93 ? 12.457 -13.798 -12.396 1.00 90.50 93 LEU A C 1
ATOM 704 O O . LEU A 1 93 ? 12.469 -14.493 -11.381 1.00 90.50 93 LEU A O 1
ATOM 708 N N . THR A 1 94 ? 13.412 -12.898 -12.645 1.00 89.19 94 THR A N 1
ATOM 709 C CA . T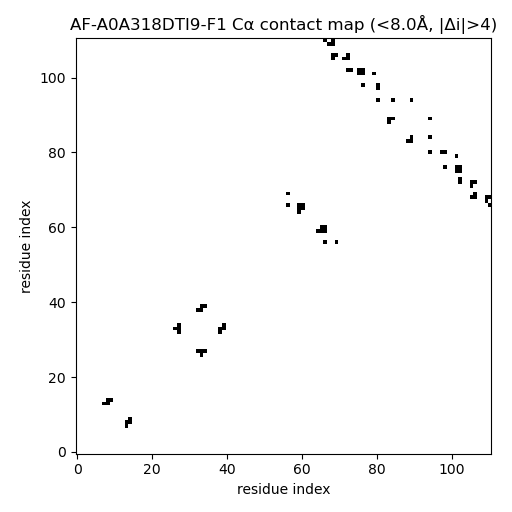HR A 1 94 ? 14.577 -12.739 -11.762 1.00 89.19 94 THR A CA 1
ATOM 710 C C . THR A 1 94 ? 14.186 -12.090 -10.441 1.00 89.19 94 THR A C 1
ATOM 712 O O . THR A 1 94 ? 14.638 -12.531 -9.386 1.00 89.19 94 THR A O 1
ATOM 715 N N . VAL A 1 95 ? 13.281 -11.109 -10.481 1.00 91.06 95 VAL A N 1
ATOM 716 C CA . VAL A 1 95 ? 12.717 -10.475 -9.284 1.00 91.06 95 VAL A CA 1
ATOM 717 C C . VAL A 1 95 ? 11.947 -11.487 -8.439 1.00 91.06 95 VAL A C 1
ATOM 719 O O . VAL A 1 95 ? 12.145 -11.535 -7.227 1.00 91.06 95 VAL A O 1
ATOM 722 N N . PHE A 1 96 ? 11.123 -12.333 -9.062 1.00 89.31 96 PHE A N 1
ATOM 723 C CA . PHE A 1 96 ? 10.351 -13.350 -8.351 1.00 89.31 96 PHE A CA 1
ATOM 724 C C . PHE A 1 96 ? 11.255 -14.369 -7.641 1.00 89.31 96 PHE A C 1
ATOM 726 O O . PHE A 1 96 ? 11.096 -14.602 -6.444 1.00 89.31 96 PHE A O 1
ATOM 733 N N . LEU A 1 97 ? 12.255 -14.918 -8.340 1.00 91.19 97 LEU A N 1
ATOM 734 C CA . LEU A 1 97 ? 13.188 -15.890 -7.757 1.00 91.19 97 LEU A CA 1
ATOM 735 C C . LEU A 1 97 ? 14.008 -15.290 -6.605 1.00 91.19 97 LEU A C 1
ATOM 737 O O . LEU A 1 97 ? 14.154 -15.916 -5.553 1.00 91.19 97 LEU A O 1
ATOM 741 N N . LEU A 1 98 ? 14.510 -14.061 -6.773 1.00 90.75 98 LEU A N 1
ATOM 742 C CA . LEU A 1 98 ? 15.244 -13.357 -5.720 1.00 90.75 98 LEU A CA 1
ATOM 743 C C . LEU A 1 98 ? 14.358 -13.067 -4.503 1.00 90.75 98 LEU A C 1
ATOM 745 O O . LEU A 1 98 ? 14.814 -13.233 -3.368 1.00 90.75 98 LEU A O 1
ATOM 749 N N . ALA A 1 99 ? 13.095 -12.688 -4.716 1.00 88.44 99 ALA A N 1
ATOM 750 C CA . ALA A 1 99 ? 12.130 -12.471 -3.641 1.00 88.44 99 ALA A CA 1
ATOM 751 C C . ALA A 1 99 ? 11.908 -13.744 -2.812 1.00 88.44 99 ALA A C 1
ATOM 753 O O . ALA A 1 99 ? 12.006 -13.712 -1.585 1.00 88.44 99 ALA A O 1
ATOM 754 N N . SER A 1 100 ? 11.663 -14.878 -3.479 1.00 87.69 100 SER A N 1
ATOM 755 C CA . SER A 1 100 ? 11.393 -16.156 -2.813 1.00 87.69 100 SER A CA 1
ATOM 756 C C . SER A 1 100 ? 12.591 -16.675 -2.016 1.00 87.69 100 SER A C 1
ATOM 758 O O . SER A 1 100 ? 12.416 -17.207 -0.922 1.00 87.69 100 SER A O 1
ATOM 760 N N . LEU A 1 101 ? 13.813 -16.510 -2.533 1.00 88.38 101 LEU A N 1
ATOM 761 C CA . LEU A 1 101 ? 15.022 -17.017 -1.877 1.00 88.38 101 LEU A CA 1
ATOM 762 C C . LEU A 1 101 ? 15.472 -16.135 -0.706 1.00 88.38 101 LEU A C 1
ATOM 764 O O . LEU A 1 101 ? 15.851 -16.653 0.347 1.00 88.38 101 LEU A O 1
ATOM 768 N N . SER A 1 102 ? 15.409 -14.810 -0.867 1.00 86.75 102 SER A N 1
ATOM 769 C CA . SER A 1 102 ? 15.973 -13.852 0.095 1.00 86.75 102 SER A CA 1
ATOM 770 C C . SER A 1 102 ? 15.214 -13.752 1.419 1.00 86.75 102 SER A C 1
ATOM 772 O O . SER A 1 102 ? 1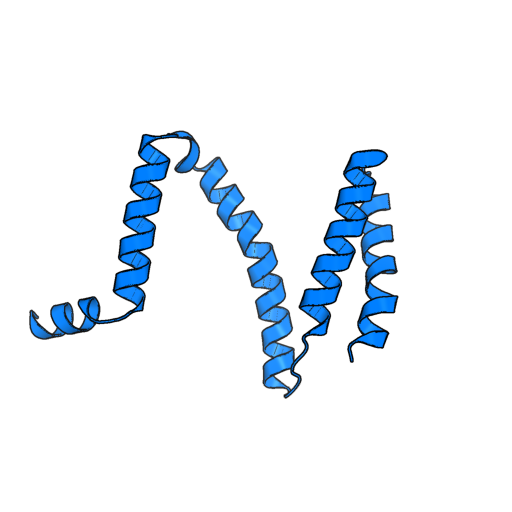5.809 -13.370 2.424 1.00 86.75 102 SER A O 1
ATOM 774 N N . GLY A 1 103 ? 13.933 -14.125 1.459 1.00 79.00 103 GLY A N 1
ATOM 775 C CA . GLY A 1 103 ? 13.137 -14.060 2.686 1.00 79.00 103 GLY A CA 1
ATOM 776 C C . GLY A 1 103 ? 13.392 -15.206 3.680 1.00 79.00 103 GLY A C 1
ATOM 777 O O . GLY A 1 103 ? 13.211 -15.040 4.887 1.00 79.00 103 GLY A O 1
ATOM 778 N N . THR A 1 104 ? 13.853 -16.365 3.200 1.00 78.69 104 THR A N 1
ATOM 779 C CA . THR A 1 104 ? 14.025 -17.582 4.020 1.00 78.69 104 THR A CA 1
ATOM 780 C C . THR A 1 104 ? 15.059 -17.485 5.155 1.00 78.69 104 THR A C 1
ATOM 782 O O . THR A 1 104 ? 14.792 -18.034 6.230 1.00 78.69 104 THR A O 1
ATOM 785 N N . PRO A 1 105 ? 16.214 -16.800 5.003 1.00 77.38 105 PRO A N 1
ATOM 786 C CA . PRO A 1 105 ? 17.233 -16.754 6.051 1.00 77.38 105 PRO A CA 1
ATOM 787 C C . PRO A 1 105 ? 16.814 -15.874 7.230 1.00 77.38 105 PRO A C 1
ATOM 789 O O . PRO A 1 105 ? 17.143 -16.178 8.375 1.00 77.38 105 PRO A O 1
ATOM 792 N N . LEU A 1 106 ? 16.079 -14.792 6.957 1.00 73.94 106 LEU A N 1
ATOM 793 C CA . LEU A 1 106 ? 15.669 -13.833 7.977 1.00 73.94 106 LEU A CA 1
ATOM 794 C C . LEU A 1 106 ? 14.509 -14.370 8.820 1.00 73.94 106 LEU A C 1
ATOM 796 O O . LEU A 1 106 ? 14.531 -14.242 10.042 1.00 73.94 106 LEU A O 1
ATOM 800 N N . TYR A 1 107 ? 13.555 -15.053 8.184 1.00 72.56 107 TYR A N 1
ATOM 801 C CA . TYR A 1 107 ? 12.438 -15.698 8.875 1.00 72.56 107 TYR A CA 1
ATOM 802 C C . TYR A 1 107 ? 12.911 -16.678 9.963 1.00 72.56 107 TYR A C 1
ATOM 804 O O . TYR A 1 107 ? 12.423 -16.650 11.088 1.00 72.56 107 TYR A O 1
ATOM 812 N N . LYS A 1 108 ? 13.936 -17.492 9.669 1.00 69.00 108 LYS A N 1
ATOM 813 C CA . LYS A 1 108 ? 14.508 -18.448 10.635 1.00 69.00 108 LYS A CA 1
ATOM 814 C C . LYS A 1 108 ? 15.228 -17.799 11.820 1.00 69.00 108 LYS A C 1
ATOM 816 O O . LYS A 1 108 ? 15.487 -18.488 12.797 1.00 69.00 108 LYS A O 1
ATOM 821 N N . LYS A 1 109 ? 15.606 -16.523 11.714 1.00 67.12 109 LYS A N 1
ATOM 822 C CA . LYS A 1 109 ? 16.419 -15.821 12.716 1.00 67.12 109 LYS A CA 1
ATOM 823 C C . LYS A 1 109 ? 15.592 -14.950 13.668 1.00 67.12 109 LYS A C 1
ATOM 825 O O . LYS A 1 109 ? 16.111 -14.557 14.705 1.00 67.12 109 LYS A O 1
ATOM 830 N N . ILE A 1 110 ? 14.359 -14.605 13.285 1.00 67.12 110 ILE A N 1
ATOM 831 C CA . ILE A 1 110 ? 13.494 -13.655 14.011 1.00 67.12 110 ILE A CA 1
ATOM 832 C C . ILE A 1 110 ? 12.334 -14.358 14.742 1.00 67.12 110 ILE A C 1
ATOM 834 O O . ILE A 1 110 ? 11.689 -13.742 15.586 1.00 67.12 110 ILE A O 1
ATOM 838 N N . ARG A 1 111 ? 12.082 -15.638 14.451 1.00 59.81 111 ARG A N 1
ATOM 839 C CA . ARG A 1 111 ? 11.216 -16.491 15.274 1.00 59.81 111 ARG A CA 1
ATOM 840 C C . ARG A 1 111 ? 11.942 -16.931 16.543 1.00 59.81 111 ARG A C 1
ATOM 842 O O . ARG A 1 111 ? 11.257 -17.015 17.583 1.00 59.81 111 ARG A O 1
#

Foldseek 3Di:
DVVVVVVVCPDPVVVVVVVVVVVLVVVCVVPVCCPPPVNVVVVVVVVVVVVVLVVVVVVCVVVVHPCPLSVVLVVQLCVVLVVCCVPPNDDPVVSVVSSVPRSVVSSVVRD

Solvent-accessible surface area (backbone atoms only — not comparable to full-atom values): 6299 Å² total; per-residue (Å²): 112,74,68,59,54,55,54,51,63,69,35,70,66,47,52,52,52,50,50,50,53,53,51,53,52,56,49,33,74,77,36,67,63,58,75,30,69,66,46,47,51,50,53,50,55,59,51,44,56,57,49,53,52,49,57,58,48,48,58,41,44,73,73,71,41,87,72,62,38,62,61,56,32,53,52,51,35,49,52,55,48,52,54,46,35,76,73,71,61,68,51,75,70,58,49,50,53,50,46,66,59,60,34,56,68,52,47,75,72,60,113

Organism: NCBI:txid54121